Protein AF-A0A962MC38-F1 (afdb_monomer_lite)

Structure (mmCIF, N/CA/C/O backbone):
data_AF-A0A962MC38-F1
#
_entry.id   AF-A0A962MC38-F1
#
loop_
_atom_site.group_PDB
_atom_site.id
_atom_site.type_symbol
_atom_site.label_atom_id
_atom_site.label_alt_id
_atom_site.label_comp_id
_atom_site.label_asym_id
_atom_site.label_entity_id
_atom_site.label_seq_id
_atom_site.pdbx_PDB_ins_code
_atom_site.Cartn_x
_atom_site.Cartn_y
_atom_site.Cartn_z
_atom_site.occupancy
_atom_site.B_iso_or_equiv
_atom_site.auth_seq_id
_atom_site.auth_comp_id
_atom_site.auth_asym_id
_atom_site.auth_atom_id
_atom_site.pdbx_PDB_model_num
ATOM 1 N N . MET A 1 1 ? -82.142 7.715 92.806 1.00 42.19 1 MET A N 1
ATOM 2 C CA . MET A 1 1 ? -82.571 7.060 91.548 1.00 42.19 1 MET A CA 1
ATOM 3 C C . MET A 1 1 ? -82.127 7.995 90.424 1.00 42.19 1 MET A C 1
ATOM 5 O O . MET A 1 1 ? -82.679 9.077 90.341 1.00 42.19 1 MET A O 1
ATOM 9 N N . VAL A 1 2 ? -80.909 7.857 89.876 1.00 46.09 2 VAL A N 1
ATOM 10 C CA . VAL A 1 2 ? -80.552 7.053 88.672 1.00 46.09 2 VAL A CA 1
ATOM 11 C C . VAL A 1 2 ? -81.484 7.435 87.502 1.00 46.09 2 VAL A C 1
ATOM 13 O O . VAL A 1 2 ? -82.687 7.293 87.644 1.00 46.09 2 VAL A O 1
ATOM 16 N N . GLN A 1 3 ? -81.034 8.014 86.382 1.00 47.78 3 GLN A N 1
ATOM 17 C CA . GLN A 1 3 ? -80.177 7.374 85.379 1.00 47.78 3 GLN A CA 1
ATOM 18 C C . GLN A 1 3 ? -79.505 8.422 84.469 1.00 47.78 3 GLN A C 1
ATOM 20 O O . GLN A 1 3 ? -80.168 9.276 83.886 1.00 47.78 3 GLN A O 1
ATOM 25 N N . ILE A 1 4 ? -78.179 8.338 84.357 1.00 50.25 4 ILE A N 1
ATOM 26 C CA . ILE A 1 4 ? -77.340 9.115 83.439 1.00 50.25 4 ILE A CA 1
ATOM 27 C C . ILE A 1 4 ? -77.469 8.470 82.055 1.00 50.25 4 ILE A C 1
ATOM 29 O O . ILE A 1 4 ? -77.168 7.288 81.899 1.00 50.25 4 ILE A O 1
ATOM 33 N N . ALA A 1 5 ? -77.966 9.228 81.075 1.00 48.91 5 ALA A N 1
ATOM 34 C CA . ALA A 1 5 ? -78.102 8.783 79.696 1.00 48.91 5 ALA A CA 1
ATOM 35 C C . ALA A 1 5 ? -76.805 9.019 78.914 1.00 48.91 5 ALA A C 1
ATOM 37 O O . ALA A 1 5 ? -76.313 10.136 78.764 1.00 48.91 5 ALA A O 1
ATOM 38 N N . ASP A 1 6 ? -76.315 7.895 78.426 1.00 54.97 6 ASP A N 1
ATOM 39 C CA . ASP A 1 6 ? -75.210 7.635 77.527 1.00 54.97 6 ASP A CA 1
ATOM 40 C C . ASP A 1 6 ? -75.358 8.381 76.182 1.00 54.97 6 ASP A C 1
ATOM 42 O O . ASP A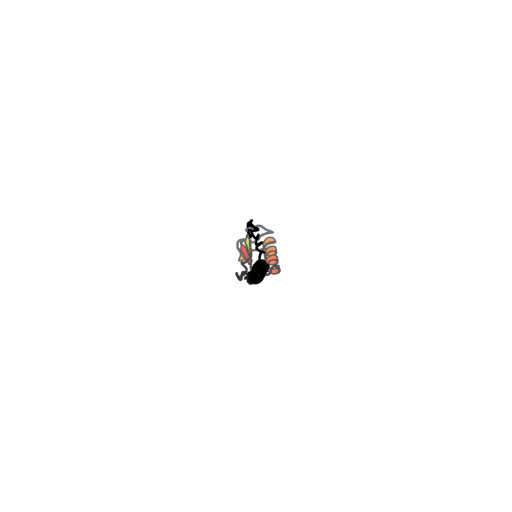 1 6 ? -76.377 8.251 75.498 1.00 54.97 6 ASP A O 1
ATOM 46 N N . ARG A 1 7 ? -74.347 9.167 75.783 1.00 57.44 7 ARG A N 1
ATOM 47 C CA . ARG A 1 7 ? -74.167 9.643 74.399 1.00 57.44 7 ARG A CA 1
ATOM 48 C C . ARG A 1 7 ? -72.685 9.700 74.026 1.00 57.44 7 ARG A C 1
ATOM 50 O O . ARG A 1 7 ? -72.042 10.741 74.077 1.00 57.44 7 ARG A O 1
ATOM 57 N N . LEU A 1 8 ? -72.195 8.535 73.606 1.00 56.72 8 LEU A N 1
ATOM 58 C CA . LEU A 1 8 ? -71.380 8.311 72.405 1.00 56.72 8 LEU A CA 1
ATOM 59 C C . LEU A 1 8 ? -70.270 9.338 72.119 1.00 56.72 8 LEU A C 1
ATOM 61 O O . LEU A 1 8 ? -70.361 10.130 71.181 1.00 56.72 8 LEU A O 1
ATOM 65 N N . ALA A 1 9 ? -69.160 9.227 72.843 1.00 56.09 9 ALA A N 1
ATOM 66 C CA . ALA A 1 9 ? -67.867 9.704 72.364 1.00 56.09 9 ALA A CA 1
ATOM 67 C C . ALA A 1 9 ? -67.098 8.517 71.759 1.00 56.09 9 ALA A C 1
ATOM 69 O O . ALA A 1 9 ? -66.422 7.768 72.462 1.00 56.09 9 ALA A O 1
ATOM 70 N N . PHE A 1 10 ? -67.228 8.311 70.446 1.00 58.88 10 PHE A N 1
ATOM 71 C CA . PHE A 1 10 ? -66.391 7.358 69.713 1.00 58.88 10 PHE A CA 1
ATOM 72 C C . PHE A 1 10 ? -64.936 7.861 69.683 1.00 58.88 10 PHE A C 1
ATOM 74 O O . PHE A 1 10 ? -64.701 8.985 69.229 1.00 58.88 10 PHE A O 1
ATOM 81 N N . PRO A 1 11 ? -63.934 7.067 70.100 1.00 56.31 11 PRO A N 1
ATOM 82 C CA . PRO A 1 11 ? -62.543 7.465 69.948 1.00 56.31 11 PRO A CA 1
ATOM 83 C C . PRO A 1 11 ? -62.122 7.326 68.478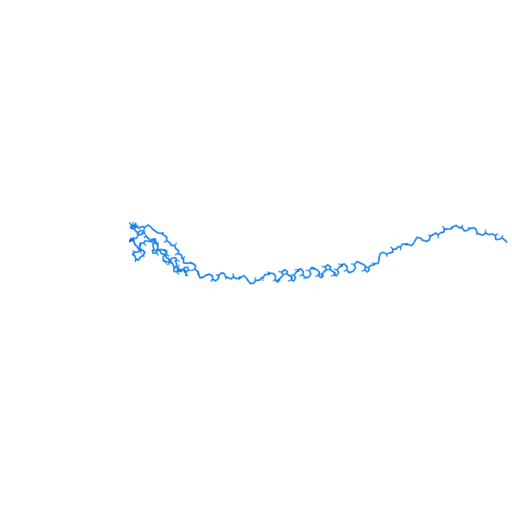 1.00 56.31 11 PRO A C 1
ATOM 85 O O . PRO A 1 11 ? -62.076 6.231 67.919 1.00 56.31 11 PRO A O 1
ATOM 88 N N . ILE A 1 12 ? -61.781 8.450 67.843 1.00 64.19 12 ILE A N 1
ATOM 89 C CA . ILE A 1 12 ? -61.115 8.468 66.535 1.00 64.19 12 ILE A CA 1
ATOM 90 C C . ILE A 1 12 ? -59.675 7.983 66.740 1.00 64.19 12 ILE A C 1
ATOM 92 O O . ILE A 1 12 ? -58.785 8.745 67.116 1.00 64.19 12 ILE A O 1
ATOM 96 N N . VAL A 1 13 ? -59.437 6.697 66.485 1.00 66.69 13 VAL A N 1
ATOM 97 C CA . VAL A 1 13 ? -58.093 6.109 66.459 1.00 66.69 13 VAL A CA 1
ATOM 98 C C . VAL A 1 13 ? -57.371 6.596 65.199 1.00 66.69 13 VAL A C 1
ATOM 100 O O . VAL A 1 13 ? -57.574 6.070 64.103 1.00 66.69 13 VAL A O 1
ATOM 103 N N . ARG A 1 14 ? -56.510 7.613 65.327 1.00 63.06 14 ARG A N 1
ATOM 104 C CA . ARG A 1 14 ? -55.592 8.010 64.247 1.00 63.06 14 ARG A CA 1
ATOM 105 C C . ARG A 1 14 ? -54.487 6.957 64.126 1.00 63.06 14 ARG A C 1
ATOM 107 O O . ARG A 1 14 ? -53.621 6.866 64.992 1.00 63.06 14 ARG A O 1
ATOM 114 N N . ARG A 1 15 ? -54.494 6.166 63.048 1.00 65.06 15 ARG A N 1
ATOM 115 C CA . ARG A 1 15 ? -53.364 5.288 62.703 1.00 65.06 15 ARG A CA 1
ATOM 116 C C . ARG A 1 15 ? -52.178 6.157 62.280 1.00 65.06 15 ARG A C 1
ATOM 118 O O . ARG A 1 15 ? -52.205 6.764 61.214 1.00 65.06 15 ARG A O 1
ATOM 125 N N . VAL A 1 16 ? -51.150 6.221 63.120 1.00 65.88 16 VAL A N 1
ATOM 126 C CA . VAL A 1 16 ? -49.858 6.815 62.760 1.00 65.88 16 VAL A CA 1
ATOM 127 C C . VAL A 1 16 ? -49.176 5.860 61.773 1.00 65.88 16 VAL A C 1
ATOM 129 O O . VAL A 1 16 ? -49.003 4.688 62.115 1.00 65.88 16 VAL A O 1
ATOM 132 N N . PRO A 1 17 ? -48.806 6.288 60.553 1.00 57.66 17 PRO A N 1
ATOM 133 C CA . PRO A 1 17 ? -48.036 5.433 59.664 1.00 57.66 17 PRO A CA 1
ATOM 134 C C . PRO A 1 17 ? -46.674 5.149 60.305 1.00 57.66 17 PRO A C 1
ATOM 136 O O . PRO A 1 17 ? -45.922 6.057 60.661 1.00 57.66 17 PRO A O 1
ATOM 139 N N . THR A 1 18 ? -46.376 3.867 60.479 1.00 60.66 18 THR A N 1
ATOM 140 C CA . THR A 1 18 ? -45.171 3.351 61.119 1.00 60.66 18 THR A CA 1
ATOM 141 C C . THR A 1 18 ? -43.934 3.828 60.356 1.00 60.66 18 THR A C 1
ATOM 143 O O . THR A 1 18 ? -43.721 3.463 59.200 1.00 60.66 18 THR A O 1
ATOM 146 N N . VAL A 1 19 ? -43.085 4.626 61.010 1.00 57.25 19 VAL A N 1
ATOM 147 C CA . VAL A 1 19 ? -41.816 5.162 60.470 1.00 57.25 19 VAL A CA 1
ATOM 148 C C . VAL A 1 19 ? -40.920 4.060 59.868 1.00 57.25 19 VAL A C 1
ATOM 150 O O . VAL A 1 19 ? -40.182 4.311 58.916 1.00 57.25 19 VAL A O 1
ATOM 153 N N . ALA A 1 20 ? -41.054 2.819 60.348 1.00 54.47 20 ALA A N 1
ATOM 154 C CA . ALA A 1 20 ? -40.353 1.631 59.862 1.00 54.47 20 ALA A CA 1
ATOM 155 C C . ALA A 1 20 ? -40.573 1.321 58.364 1.00 54.47 20 ALA A C 1
ATOM 157 O O . ALA A 1 20 ? -39.653 0.854 57.696 1.00 54.47 20 ALA A O 1
ATOM 158 N N . ALA A 1 21 ? -41.747 1.634 57.798 1.00 52.28 21 ALA A N 1
ATOM 159 C CA . ALA A 1 21 ? -42.045 1.352 56.389 1.00 52.28 21 ALA A CA 1
ATOM 160 C C . ALA A 1 21 ? -41.248 2.241 55.412 1.00 52.28 21 ALA A C 1
ATOM 162 O O . ALA A 1 21 ? -40.968 1.831 54.286 1.00 52.28 21 ALA A O 1
ATOM 163 N N . ARG A 1 22 ? -40.827 3.442 55.844 1.00 51.19 22 ARG A N 1
ATOM 164 C CA . ARG A 1 22 ? -39.992 4.346 55.028 1.00 51.19 22 ARG A CA 1
ATOM 165 C C . ARG A 1 22 ? -38.519 3.918 54.997 1.00 51.19 22 ARG A C 1
ATOM 167 O O . ARG A 1 22 ? -37.830 4.229 54.031 1.00 51.19 22 ARG A O 1
ATOM 174 N N . GLN A 1 23 ? -38.039 3.186 56.008 1.00 54.88 23 GLN A N 1
ATOM 175 C CA . GLN A 1 23 ? -36.620 2.820 56.134 1.00 54.88 23 GLN A CA 1
ATOM 176 C C . GLN A 1 23 ? -36.213 1.641 55.229 1.00 54.88 23 GLN A C 1
ATOM 178 O O . GLN A 1 23 ? -35.139 1.667 54.630 1.00 54.88 23 GLN A O 1
ATOM 183 N N . ALA A 1 24 ? -37.091 0.649 55.037 1.00 56.41 24 ALA A N 1
ATOM 184 C CA . ALA A 1 24 ? -36.811 -0.519 54.190 1.00 56.41 24 ALA A CA 1
ATOM 185 C C . ALA A 1 24 ? -36.729 -0.184 52.684 1.00 56.41 24 ALA A C 1
ATOM 187 O O . ALA A 1 24 ? -35.935 -0.773 51.947 1.00 56.41 24 ALA A O 1
ATOM 188 N N . ALA A 1 25 ? -37.511 0.797 52.219 1.00 60.47 25 ALA A N 1
ATOM 189 C CA . ALA A 1 25 ? -37.490 1.248 50.825 1.00 60.47 25 ALA A CA 1
ATOM 190 C C . ALA A 1 25 ? -36.190 1.997 50.463 1.00 60.47 25 ALA A C 1
ATOM 192 O O . ALA A 1 25 ? -35.705 1.884 49.336 1.00 60.47 25 ALA A O 1
ATOM 193 N N . GLY A 1 26 ? -35.596 2.716 51.425 1.00 72.50 26 GLY A N 1
ATOM 194 C CA . GLY A 1 26 ? -34.335 3.440 51.237 1.00 72.50 26 GLY A CA 1
ATOM 195 C C . GLY A 1 26 ? -33.139 2.507 51.048 1.00 72.50 26 GLY A C 1
ATOM 196 O O . GLY A 1 26 ? -32.355 2.692 50.117 1.00 72.50 26 GLY A O 1
ATOM 197 N N . LEU A 1 27 ? -33.043 1.456 51.869 1.00 80.06 27 LEU A N 1
ATOM 198 C CA . LEU A 1 27 ? -31.949 0.483 51.800 1.00 80.06 27 LEU A CA 1
ATOM 199 C C . LEU A 1 27 ? -31.968 -0.317 50.489 1.00 80.06 27 LEU A C 1
ATOM 201 O O . LEU A 1 27 ? -30.928 -0.510 49.863 1.00 80.06 27 LEU A O 1
ATOM 205 N N . ARG A 1 28 ? -33.160 -0.719 50.026 1.00 84.94 28 ARG A N 1
ATOM 206 C CA . ARG A 1 28 ? -33.329 -1.417 48.743 1.00 84.94 28 ARG A CA 1
ATOM 207 C C . ARG A 1 28 ? -32.929 -0.539 47.554 1.00 84.94 28 ARG A C 1
ATOM 209 O O . ARG A 1 28 ? -32.291 -1.031 46.631 1.00 84.94 28 ARG A O 1
ATOM 216 N N . SER A 1 29 ? -33.269 0.751 47.590 1.00 86.19 29 SER A N 1
ATOM 217 C CA . SER A 1 29 ? -32.872 1.726 46.564 1.00 86.19 29 SER A CA 1
ATOM 218 C C . SER A 1 29 ? -31.352 1.935 46.522 1.00 86.19 29 SER A C 1
ATOM 220 O O . SER A 1 29 ? -30.761 1.961 45.444 1.00 86.19 29 SER A O 1
ATOM 222 N N . LEU A 1 30 ? -30.702 2.014 47.689 1.00 90.12 30 LEU A N 1
ATOM 223 C CA . LEU A 1 30 ? -29.245 2.135 47.801 1.00 90.12 30 LEU A CA 1
ATOM 224 C C . LEU A 1 30 ? -28.516 0.894 47.273 1.00 90.12 30 LEU A C 1
ATOM 226 O O . LEU A 1 30 ? -27.580 1.032 46.489 1.00 90.12 30 LEU A O 1
ATOM 230 N N . LEU A 1 31 ? -28.985 -0.303 47.634 1.00 93.12 31 LEU A N 1
ATOM 231 C CA . LEU A 1 31 ? -28.455 -1.569 47.119 1.00 93.12 31 LEU A CA 1
ATOM 232 C C . LEU A 1 31 ? -28.590 -1.671 45.599 1.00 93.12 31 LEU A C 1
ATOM 234 O O . LEU A 1 31 ? -27.635 -2.046 44.927 1.00 93.12 31 LEU A O 1
ATOM 238 N N . LEU A 1 32 ? -29.750 -1.300 45.046 1.00 93.44 32 LEU A N 1
ATOM 239 C CA . LEU A 1 32 ? -29.975 -1.365 43.603 1.00 93.44 32 LEU A CA 1
ATOM 240 C C . LEU A 1 32 ? -29.030 -0.429 42.845 1.00 93.44 32 LEU A C 1
ATOM 242 O O . LEU A 1 32 ? -28.461 -0.819 41.832 1.00 93.44 32 LEU A O 1
ATOM 246 N N . ARG A 1 33 ? -28.836 0.793 43.357 1.00 92.25 33 ARG A N 1
ATOM 247 C CA . ARG A 1 33 ? -27.894 1.762 42.784 1.00 92.25 33 ARG A CA 1
ATOM 248 C C . ARG A 1 33 ? -26.467 1.250 42.863 1.00 92.25 33 ARG A C 1
ATOM 250 O O . ARG A 1 33 ? -25.772 1.307 41.864 1.00 92.25 33 ARG A O 1
ATOM 257 N N . TYR A 1 34 ? -26.057 0.716 44.011 1.00 94.25 34 TYR A N 1
ATOM 258 C CA . TYR A 1 34 ? -24.720 0.159 44.188 1.00 94.25 34 TYR A CA 1
ATOM 259 C C . TYR A 1 34 ? -24.444 -0.993 43.211 1.00 94.25 34 TYR A C 1
ATOM 261 O O . TYR A 1 34 ? -23.406 -1.002 42.555 1.00 94.25 34 TYR A O 1
ATOM 269 N N . LEU A 1 35 ? -25.397 -1.918 43.056 1.00 94.19 35 LEU A N 1
ATOM 270 C CA . LEU A 1 35 ? -25.297 -3.026 42.103 1.00 94.19 35 LEU A CA 1
ATOM 271 C C . LEU A 1 35 ? -25.268 -2.541 40.652 1.00 94.19 35 LEU A C 1
ATOM 273 O O . LEU A 1 35 ? -24.491 -3.062 39.857 1.00 94.19 35 LEU A O 1
ATOM 277 N N . LEU A 1 36 ? -26.077 -1.535 40.311 1.00 92.38 36 LEU A N 1
ATOM 278 C CA . LEU A 1 36 ? -26.066 -0.940 38.978 1.00 92.38 36 LEU A CA 1
ATOM 279 C C . LEU A 1 36 ? -24.699 -0.305 38.693 1.00 92.38 36 LEU A C 1
ATOM 281 O O . LEU A 1 36 ? -24.088 -0.622 37.683 1.00 92.38 36 LEU A O 1
ATOM 285 N N . SER A 1 37 ? -24.177 0.514 39.610 1.00 88.19 37 SER A N 1
ATOM 286 C CA . SER A 1 37 ? -22.848 1.121 39.488 1.00 88.19 37 SER A CA 1
ATOM 287 C C . SER A 1 37 ? -21.762 0.063 39.313 1.00 88.19 37 SER A C 1
ATOM 289 O O . SER A 1 37 ? -20.965 0.154 38.387 1.00 88.19 37 SER A O 1
ATOM 291 N N . ALA A 1 38 ? -21.753 -0.965 40.166 1.00 90.75 38 ALA A N 1
ATOM 292 C CA . ALA A 1 38 ? -20.784 -2.052 40.087 1.00 90.75 38 ALA A CA 1
ATOM 293 C C . ALA A 1 38 ? -20.860 -2.795 38.742 1.00 90.75 38 ALA A C 1
ATOM 295 O O . ALA A 1 38 ? -19.825 -3.101 38.162 1.00 90.75 38 ALA A O 1
ATOM 296 N N . CYS A 1 39 ? -22.069 -3.018 38.218 1.00 89.31 39 CYS A N 1
ATOM 297 C CA . CYS A 1 39 ? -22.291 -3.638 36.913 1.00 89.31 39 CYS A CA 1
ATOM 298 C C . CYS A 1 39 ? -21.799 -2.756 35.752 1.00 89.31 39 CYS A C 1
ATOM 300 O O . CYS A 1 39 ? -21.175 -3.250 34.817 1.00 89.31 39 CYS A O 1
ATOM 302 N N . LEU A 1 40 ? -22.019 -1.437 35.817 1.00 86.94 40 LEU A N 1
ATOM 303 C CA . LEU A 1 40 ? -21.495 -0.517 34.802 1.00 86.94 40 LEU A CA 1
ATOM 304 C C . LEU A 1 40 ? -19.961 -0.459 34.812 1.00 86.94 40 LEU A C 1
ATOM 306 O O . LEU A 1 40 ? -19.359 -0.341 33.748 1.00 86.94 40 LEU A O 1
ATOM 310 N N . LEU A 1 41 ? -19.324 -0.572 35.983 1.00 82.31 41 LEU A N 1
ATOM 311 C CA . LEU A 1 41 ? -17.862 -0.593 36.084 1.00 82.31 41 LEU A CA 1
ATOM 312 C C . LEU A 1 41 ? -17.243 -1.876 35.504 1.00 82.31 41 LEU A C 1
ATOM 314 O O . LEU A 1 41 ? -16.102 -1.837 35.053 1.00 82.31 41 LEU A O 1
ATOM 318 N N . THR A 1 42 ? -17.968 -2.997 35.492 1.00 77.44 42 THR A N 1
ATOM 319 C CA . THR A 1 42 ? -17.471 -4.275 34.953 1.00 77.44 42 THR A CA 1
ATOM 320 C C . THR A 1 42 ? -17.849 -4.526 33.491 1.00 77.44 42 THR A C 1
ATOM 322 O O . THR A 1 42 ? -17.346 -5.474 32.894 1.00 77.44 42 THR A O 1
ATOM 325 N N . ALA A 1 43 ? -18.700 -3.690 32.888 1.00 75.56 43 ALA A N 1
A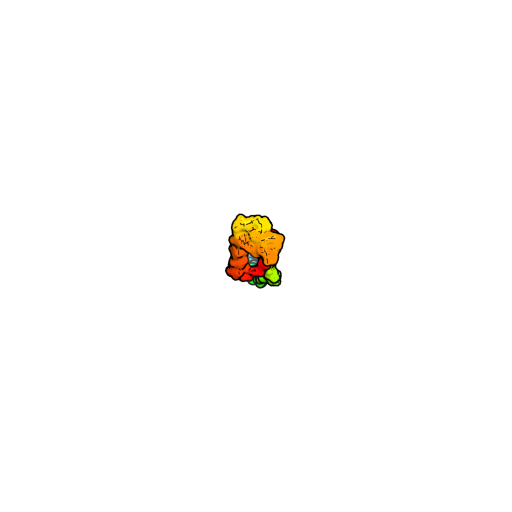TOM 326 C CA . ALA A 1 43 ? -19.164 -3.863 31.508 1.00 75.56 43 ALA A CA 1
ATOM 327 C C . ALA A 1 43 ? -18.118 -3.485 30.437 1.00 75.56 43 ALA A C 1
ATOM 329 O O . ALA A 1 43 ? -18.261 -3.866 29.275 1.00 75.56 43 ALA A O 1
ATOM 330 N N . GLY A 1 44 ? -17.061 -2.755 30.805 1.00 74.94 44 GLY A N 1
ATOM 331 C CA . GLY A 1 44 ? -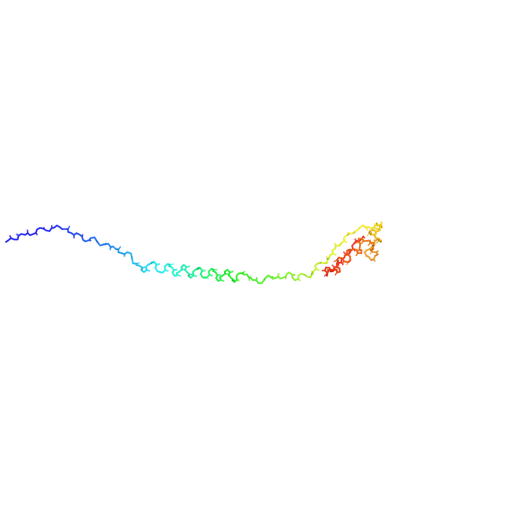15.937 -2.453 29.917 1.00 74.94 44 GLY A CA 1
ATOM 332 C C . GLY A 1 44 ? -14.951 -3.618 29.849 1.00 74.94 44 GLY A C 1
ATOM 333 O O . GLY A 1 44 ? -13.943 -3.609 30.551 1.00 74.94 44 GLY A O 1
ATOM 334 N N . GLY A 1 45 ? -15.237 -4.632 29.028 1.00 74.06 45 GLY A N 1
ATOM 335 C CA . GLY A 1 45 ? -14.249 -5.663 28.690 1.00 74.06 45 GLY A CA 1
ATOM 336 C C . GLY A 1 45 ? -13.038 -5.065 27.955 1.00 74.06 45 GLY A C 1
ATOM 337 O O . GLY A 1 45 ? -13.155 -3.980 27.378 1.00 74.06 45 GLY A O 1
ATOM 338 N N . PRO A 1 46 ? -11.867 -5.733 27.955 1.00 77.00 46 PRO A N 1
ATOM 339 C CA . PRO A 1 46 ? -10.722 -5.260 27.187 1.00 77.00 46 PRO A CA 1
ATOM 340 C C . PRO A 1 46 ? -11.111 -5.140 25.712 1.00 77.00 46 PRO A C 1
ATOM 342 O O . PRO A 1 46 ? -11.600 -6.102 25.116 1.00 77.00 46 PRO A O 1
ATOM 345 N N . ALA A 1 47 ? -10.897 -3.959 25.127 1.00 73.50 47 ALA A N 1
ATOM 346 C CA . ALA A 1 47 ? -11.006 -3.782 23.688 1.00 73.50 47 ALA A CA 1
ATOM 347 C C . ALA A 1 47 ? -10.017 -4.748 23.028 1.00 73.50 47 ALA A C 1
ATOM 349 O O . ALA A 1 47 ? -8.804 -4.639 23.215 1.00 73.50 47 ALA A O 1
ATOM 350 N N . GLN A 1 48 ? -10.542 -5.741 22.316 1.00 72.44 48 GLN A N 1
ATOM 351 C CA . GLN A 1 48 ? -9.720 -6.659 21.547 1.00 72.44 48 GLN A CA 1
ATOM 352 C C . GLN A 1 48 ? -9.117 -5.849 20.403 1.00 72.44 48 GLN A C 1
ATOM 354 O O . GLN A 1 48 ? -9.842 -5.367 19.535 1.00 72.44 48 GLN A O 1
ATOM 359 N N . ALA A 1 49 ? -7.798 -5.656 20.437 1.00 69.94 49 ALA A N 1
ATOM 360 C CA . ALA A 1 49 ? -7.079 -5.166 19.274 1.00 69.94 49 ALA A CA 1
ATOM 361 C C . ALA A 1 49 ? -7.364 -6.133 18.121 1.00 69.94 49 ALA A C 1
ATOM 363 O O . ALA A 1 49 ? -7.269 -7.354 18.297 1.00 69.94 49 ALA A O 1
ATOM 364 N N . ASP A 1 50 ? -7.763 -5.588 16.975 1.00 71.69 50 ASP A N 1
ATOM 365 C CA . ASP A 1 50 ? -7.931 -6.374 15.765 1.00 71.69 50 ASP A CA 1
ATOM 366 C C . ASP A 1 50 ? -6.544 -6.911 15.391 1.00 71.69 50 ASP A C 1
ATOM 368 O O . ASP A 1 50 ? -5.695 -6.185 14.881 1.00 71.69 50 ASP A O 1
ATOM 372 N N . ASN A 1 51 ? -6.274 -8.172 15.740 1.00 63.06 51 ASN A N 1
ATOM 373 C CA . ASN A 1 51 ? -5.025 -8.869 15.418 1.00 63.06 51 ASN A CA 1
ATOM 374 C C . ASN A 1 51 ? -5.035 -9.352 13.960 1.00 63.06 51 ASN A C 1
ATOM 376 O O . ASN A 1 51 ? -4.388 -10.345 13.624 1.00 63.06 51 ASN A O 1
ATOM 380 N N . ASN A 1 52 ? -5.811 -8.698 13.095 1.00 69.50 52 ASN A N 1
ATOM 381 C CA . ASN A 1 52 ? -5.719 -8.921 11.670 1.00 69.50 52 ASN A CA 1
ATOM 382 C C . ASN A 1 52 ? -4.299 -8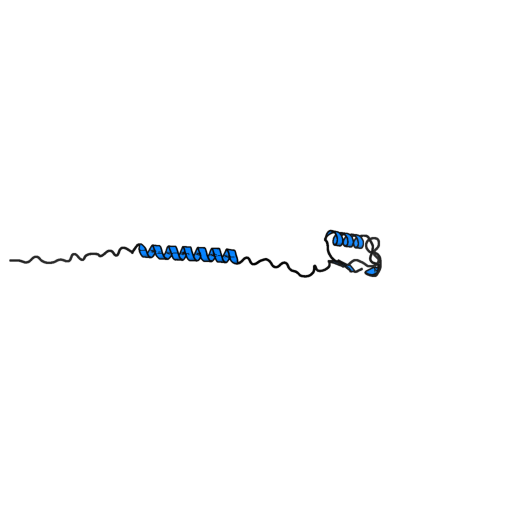.510 11.252 1.00 69.50 52 ASN A C 1
ATOM 384 O O . ASN A 1 52 ? -3.923 -7.364 11.525 1.00 69.50 52 ASN A O 1
ATOM 388 N N . PRO A 1 53 ? -3.485 -9.409 10.660 1.00 69.44 53 PRO A N 1
ATOM 389 C CA . PRO A 1 53 ? -2.197 -9.007 10.106 1.00 69.44 53 PRO A CA 1
ATOM 390 C C . PRO A 1 53 ? -2.422 -7.756 9.259 1.00 69.44 53 PRO A C 1
ATOM 392 O O . PRO A 1 53 ? -3.336 -7.739 8.431 1.00 69.44 53 PRO A O 1
ATOM 395 N N . ALA A 1 54 ? -1.669 -6.691 9.555 1.00 77.12 54 ALA A N 1
ATOM 396 C CA . ALA A 1 54 ? -1.878 -5.378 8.960 1.00 77.12 54 ALA A CA 1
ATOM 397 C C . ALA A 1 54 ? -2.005 -5.540 7.442 1.00 77.12 54 ALA A C 1
ATOM 399 O O . ALA A 1 54 ? -1.082 -6.008 6.777 1.00 77.12 54 ALA A O 1
ATOM 400 N N . LYS A 1 55 ? -3.195 -5.255 6.902 1.00 88.56 55 LYS A N 1
ATOM 401 C CA . LYS A 1 55 ? -3.460 -5.461 5.479 1.00 88.56 55 LYS A CA 1
ATOM 402 C C . LYS A 1 55 ? -2.476 -4.593 4.681 1.00 88.56 55 LYS A C 1
ATOM 404 O O . LYS A 1 55 ? -2.374 -3.406 4.998 1.00 88.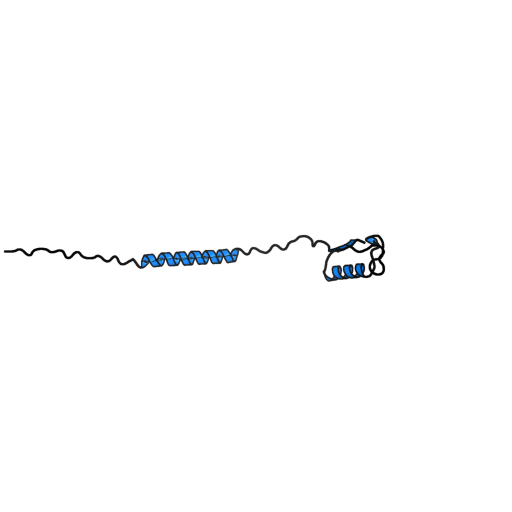56 55 LYS A O 1
ATOM 409 N N . PRO A 1 56 ? -1.789 -5.137 3.661 1.00 93.62 56 PRO A N 1
ATOM 410 C CA . PRO A 1 56 ? -0.798 -4.372 2.919 1.00 93.62 56 PRO A CA 1
ATOM 411 C C . PRO A 1 56 ? -1.438 -3.169 2.221 1.00 93.62 56 PRO A C 1
ATOM 413 O O . PRO A 1 56 ? -2.584 -3.235 1.758 1.00 93.62 56 PRO A O 1
ATOM 416 N N . LEU A 1 57 ? -0.680 -2.078 2.120 1.00 93.19 57 LEU A N 1
ATOM 417 C CA . LEU A 1 57 ? -1.026 -0.918 1.310 1.00 93.19 57 LEU A CA 1
ATOM 418 C C . LEU A 1 57 ? -0.989 -1.320 -0.168 1.00 93.19 57 LEU A C 1
ATOM 420 O O . LEU A 1 57 ? 0.068 -1.653 -0.698 1.00 93.19 57 LEU A O 1
ATOM 424 N N . VAL A 1 58 ? -2.136 -1.274 -0.841 1.00 95.81 58 VAL A N 1
ATOM 425 C CA . VAL A 1 58 ? -2.229 -1.552 -2.279 1.00 95.81 58 VAL A CA 1
ATOM 426 C C . VAL A 1 58 ? -2.323 -0.229 -3.029 1.00 95.81 58 VAL A C 1
ATOM 428 O O . VAL A 1 58 ? -3.256 0.541 -2.799 1.00 95.81 58 VAL A O 1
ATOM 431 N N . VAL A 1 59 ? -1.368 0.029 -3.921 1.00 96.31 59 VAL A N 1
ATOM 432 C CA . VAL A 1 59 ? -1.283 1.259 -4.720 1.00 96.31 59 VAL A CA 1
ATOM 433 C C . VAL A 1 59 ? -1.359 0.908 -6.201 1.00 96.31 59 VAL A C 1
ATOM 435 O O . VAL A 1 59 ? -0.623 0.042 -6.661 1.00 96.31 59 VAL A O 1
ATOM 438 N N . GLY A 1 60 ? -2.233 1.586 -6.945 1.00 95.38 60 GLY A N 1
ATOM 439 C CA . GLY A 1 60 ? -2.261 1.544 -8.409 1.00 95.38 60 GLY A CA 1
ATOM 440 C C . GLY A 1 60 ? -1.649 2.811 -9.007 1.00 95.38 60 GLY A C 1
ATOM 441 O O . GLY A 1 60 ? -1.825 3.893 -8.444 1.00 95.38 60 GLY A O 1
ATOM 442 N N . SER A 1 61 ? -0.951 2.680 -10.131 1.00 93.62 61 SER A N 1
ATOM 443 C CA . SER A 1 61 ? -0.340 3.775 -10.892 1.00 93.62 61 SER A CA 1
ATOM 444 C C . SER A 1 61 ? -0.459 3.507 -12.399 1.00 93.62 61 SER A C 1
ATOM 446 O O . SER A 1 61 ? -0.782 2.397 -12.807 1.00 93.62 61 SER A O 1
ATOM 448 N N . GLU A 1 62 ? -0.233 4.515 -13.241 1.00 93.81 62 GLU A N 1
ATOM 449 C CA . GLU A 1 62 ? -0.253 4.364 -14.702 1.00 93.81 62 GLU A CA 1
ATOM 450 C C . GLU A 1 62 ? 0.960 3.571 -15.236 1.00 93.81 62 GLU A C 1
ATOM 452 O O . GLU A 1 62 ? 2.052 3.648 -14.674 1.00 93.81 62 GLU A O 1
ATOM 457 N N . GLN A 1 63 ? 0.802 2.869 -16.366 1.00 94.44 63 GLN A N 1
ATOM 458 C CA . GLN A 1 63 ? 1.916 2.230 -17.091 1.00 94.44 63 GLN A CA 1
ATOM 459 C C . GLN A 1 63 ? 2.630 3.223 -17.998 1.00 94.44 63 GLN A C 1
ATOM 461 O O . GLN A 1 63 ? 1.973 4.010 -18.681 1.00 94.44 63 GLN A O 1
ATOM 466 N N . ASP A 1 64 ? 3.963 3.137 -18.048 1.00 92.88 64 ASP A N 1
ATOM 467 C CA . ASP A 1 64 ? 4.807 3.911 -18.969 1.00 92.88 64 ASP A CA 1
ATOM 468 C C . ASP A 1 64 ? 4.435 5.404 -19.057 1.00 92.88 64 ASP A C 1
ATOM 470 O O . ASP A 1 64 ? 4.387 6.006 -20.133 1.00 92.88 64 ASP A O 1
ATOM 474 N N . TYR A 1 65 ? 4.206 6.024 -17.897 1.00 96.06 65 TYR A N 1
ATOM 475 C CA . TYR A 1 65 ? 3.881 7.440 -17.749 1.00 96.06 65 TYR A CA 1
ATOM 476 C C . TYR A 1 65 ? 5.022 8.228 -17.071 1.00 96.06 65 TYR A C 1
ATOM 478 O O . TYR A 1 65 ? 4.904 8.690 -15.924 1.00 96.06 65 TYR A O 1
ATOM 486 N N . PRO A 1 66 ? 6.179 8.386 -17.745 1.00 94.69 66 PRO A N 1
ATOM 487 C CA . PRO A 1 66 ? 7.303 9.116 -17.184 1.00 94.69 66 PRO A CA 1
ATOM 488 C C . PRO A 1 66 ? 6.966 10.609 -16.995 1.00 94.69 66 PRO A C 1
ATOM 490 O O . PRO A 1 66 ? 6.240 11.190 -17.803 1.00 94.69 66 PRO A O 1
ATOM 493 N N . PRO A 1 67 ? 7.531 11.267 -15.961 1.00 95.62 67 PRO A N 1
ATOM 494 C CA . PRO A 1 67 ? 8.496 10.736 -14.988 1.00 95.62 67 PRO A CA 1
ATOM 495 C C . PRO A 1 67 ? 7.853 10.091 -13.742 1.00 95.62 67 PRO A C 1
ATOM 497 O O . PRO A 1 67 ? 8.561 9.737 -12.799 1.00 95.62 67 PRO A O 1
ATOM 500 N N . PHE A 1 68 ? 6.524 9.988 -13.691 1.00 96.38 68 PHE A N 1
ATOM 501 C CA . PHE A 1 68 ? 5.788 9.636 -12.474 1.00 96.38 68 PHE A CA 1
ATOM 502 C C . PHE A 1 68 ? 5.682 8.130 -12.256 1.00 96.38 68 PHE A C 1
ATOM 504 O O . PHE A 1 68 ? 5.827 7.681 -11.120 1.00 96.38 68 PHE A O 1
ATOM 511 N N . ALA A 1 69 ? 5.507 7.374 -13.338 1.00 95.56 69 ALA A N 1
ATOM 512 C CA . ALA A 1 69 ? 5.436 5.925 -13.328 1.00 95.56 69 ALA A CA 1
ATOM 513 C C . ALA A 1 69 ? 6.177 5.361 -14.544 1.00 95.56 69 ALA A C 1
ATOM 515 O O . ALA A 1 69 ? 5.898 5.729 -15.681 1.00 95.56 69 ALA A O 1
ATOM 516 N N . THR A 1 70 ? 7.169 4.510 -14.318 1.00 94.69 70 THR A N 1
ATOM 517 C CA . THR A 1 70 ? 7.974 3.901 -15.385 1.00 94.69 70 THR A CA 1
ATOM 518 C C . THR A 1 70 ? 7.895 2.390 -15.310 1.00 94.69 70 THR A C 1
ATOM 520 O O . THR A 1 70 ? 7.867 1.842 -14.207 1.00 94.69 70 THR A O 1
ATOM 523 N N . GLY A 1 71 ? 7.966 1.734 -16.466 1.00 91.12 71 GLY A N 1
ATOM 524 C CA . GLY A 1 71 ? 7.849 0.288 -16.567 1.00 91.12 71 GLY A CA 1
ATOM 525 C C . GLY A 1 71 ? 6.407 -0.145 -16.813 1.00 91.12 71 GLY A C 1
ATOM 526 O O . GLY A 1 71 ? 5.454 0.610 -16.619 1.00 91.12 71 GLY A O 1
ATOM 527 N N . THR A 1 72 ? 6.273 -1.397 -17.236 1.00 87.50 72 THR A N 1
ATOM 528 C CA . THR A 1 72 ? 5.008 -2.005 -17.678 1.00 87.50 72 THR A CA 1
ATOM 529 C C . THR A 1 72 ? 4.551 -3.149 -16.775 1.00 87.50 72 THR A C 1
ATOM 531 O O . THR A 1 72 ? 3.612 -3.866 -17.108 1.00 87.50 72 THR A O 1
ATOM 534 N N . THR A 1 73 ? 5.292 -3.415 -15.696 1.00 91.12 73 THR A N 1
ATOM 535 C CA . THR A 1 73 ? 5.026 -4.500 -14.742 1.00 91.12 73 THR A CA 1
ATOM 536 C C . THR A 1 73 ? 5.423 -4.083 -13.331 1.00 91.12 73 THR A C 1
ATOM 538 O O . THR A 1 73 ? 6.376 -3.313 -13.170 1.00 91.12 73 THR A O 1
ATOM 541 N N . ASP A 1 74 ? 4.784 -4.676 -12.322 1.00 89.44 74 ASP A N 1
ATOM 542 C CA . ASP A 1 74 ? 5.057 -4.455 -10.893 1.00 89.44 74 ASP A CA 1
ATOM 543 C C . ASP A 1 74 ? 6.550 -4.609 -10.533 1.00 89.44 74 ASP A C 1
ATOM 545 O O . ASP A 1 74 ? 7.083 -3.869 -9.708 1.00 89.44 74 ASP A O 1
ATOM 549 N N . HIS A 1 75 ? 7.269 -5.527 -11.193 1.00 90.06 75 HIS A N 1
ATOM 550 C CA . HIS A 1 75 ? 8.708 -5.745 -10.977 1.00 90.06 75 HIS A CA 1
ATOM 551 C C . HIS A 1 75 ? 9.597 -4.645 -11.566 1.00 90.06 75 HIS A C 1
ATOM 553 O O . HIS A 1 75 ? 10.723 -4.446 -11.114 1.00 90.06 75 HIS A O 1
ATOM 559 N N . THR A 1 76 ? 9.107 -3.958 -12.594 1.00 92.62 76 THR A N 1
ATOM 560 C CA . THR A 1 76 ? 9.805 -2.865 -13.285 1.00 92.62 76 THR A CA 1
ATOM 561 C C . THR A 1 76 ? 9.309 -1.483 -12.858 1.00 92.62 76 THR A C 1
ATOM 563 O O . THR A 1 76 ? 9.790 -0.485 -13.389 1.00 92.62 76 THR A O 1
ATOM 566 N N . ALA A 1 77 ? 8.358 -1.427 -11.920 1.00 93.88 77 ALA A N 1
ATOM 567 C CA . ALA A 1 77 ? 7.720 -0.204 -11.462 1.00 93.88 77 ALA A CA 1
ATOM 568 C C . ALA A 1 77 ? 8.740 0.762 -10.842 1.00 93.88 77 ALA A C 1
ATOM 570 O O . ALA A 1 77 ? 9.407 0.455 -9.845 1.00 93.88 77 ALA A O 1
ATOM 571 N N . GLY A 1 78 ? 8.811 1.961 -11.410 1.00 94.81 78 GLY A N 1
ATOM 572 C CA . GLY A 1 78 ? 9.640 3.063 -10.931 1.00 94.81 78 GLY A CA 1
ATOM 573 C C . GLY A 1 78 ? 8.991 4.413 -11.214 1.00 94.81 78 GLY A C 1
ATOM 574 O O . GLY A 1 78 ? 7.810 4.487 -11.538 1.00 94.81 78 GLY A O 1
ATOM 575 N N . GLY A 1 79 ? 9.764 5.489 -11.107 1.00 96.00 79 GLY A N 1
ATOM 576 C CA . GLY A 1 79 ? 9.257 6.851 -11.266 1.00 96.00 79 GLY A CA 1
ATOM 577 C C . GLY A 1 79 ? 8.865 7.496 -9.939 1.00 96.00 79 GLY A C 1
ATOM 578 O O . GLY A 1 79 ? 8.852 6.865 -8.883 1.00 96.00 79 GLY A O 1
ATOM 579 N N . PHE A 1 80 ? 8.596 8.798 -9.991 1.00 97.00 80 PHE A N 1
ATOM 580 C CA . PHE A 1 80 ? 8.421 9.616 -8.792 1.00 97.00 80 PHE A CA 1
ATOM 581 C C . PHE A 1 80 ? 7.298 9.116 -7.872 1.00 97.00 80 PHE A C 1
ATOM 583 O O . PHE A 1 80 ? 7.500 9.013 -6.663 1.00 97.00 80 PHE A O 1
ATOM 590 N N . SER A 1 81 ? 6.129 8.784 -8.426 1.00 96.19 81 SER A N 1
ATOM 591 C CA . SER A 1 81 ? 4.972 8.352 -7.636 1.00 96.19 81 SER A CA 1
ATOM 592 C C . SER A 1 81 ? 5.217 6.994 -6.984 1.00 96.19 81 SER A C 1
ATOM 594 O O . SER A 1 81 ? 4.872 6.797 -5.821 1.00 96.19 81 SER A O 1
ATOM 596 N N . VAL A 1 82 ? 5.860 6.074 -7.707 1.00 96.56 82 VAL A N 1
ATOM 597 C CA . VAL A 1 82 ? 6.213 4.747 -7.189 1.00 96.56 82 VAL A CA 1
ATOM 598 C C . VAL A 1 82 ? 7.188 4.864 -6.014 1.00 96.56 82 VAL A C 1
ATOM 600 O O . VAL A 1 82 ? 6.948 4.277 -4.961 1.00 96.56 82 VAL A O 1
ATOM 603 N N . GLU A 1 83 ? 8.253 5.658 -6.150 1.00 97.12 83 GLU A N 1
ATOM 604 C CA . GLU A 1 83 ? 9.240 5.844 -5.077 1.00 97.12 83 GLU A CA 1
ATOM 605 C C . GLU A 1 83 ? 8.669 6.606 -3.873 1.00 97.12 83 GLU A C 1
ATOM 607 O O . GLU A 1 83 ? 8.981 6.278 -2.727 1.00 97.12 83 GLU A O 1
ATOM 612 N N . LEU A 1 84 ? 7.770 7.568 -4.109 1.00 97.50 84 LEU A N 1
ATOM 613 C CA . LEU A 1 84 ? 7.042 8.252 -3.043 1.00 97.50 84 LEU A CA 1
ATOM 614 C C . LEU A 1 84 ? 6.248 7.257 -2.187 1.00 97.50 84 LEU A C 1
ATOM 616 O O . LEU A 1 84 ? 6.358 7.275 -0.962 1.00 97.50 84 LEU A O 1
ATOM 620 N N . TRP A 1 85 ? 5.469 6.371 -2.810 1.00 97.44 85 TRP A N 1
ATOM 621 C CA . TRP A 1 85 ? 4.648 5.415 -2.065 1.00 97.44 85 TRP A CA 1
ATOM 622 C C . TRP A 1 85 ? 5.472 4.352 -1.341 1.00 97.44 85 TRP A C 1
ATOM 624 O O . TRP A 1 85 ? 5.120 3.986 -0.219 1.00 97.44 85 TRP A O 1
ATOM 634 N N . LYS A 1 86 ? 6.604 3.922 -1.913 1.00 96.00 86 LYS A N 1
ATOM 635 C CA . LYS A 1 86 ? 7.571 3.069 -1.203 1.00 96.00 86 LYS A CA 1
ATOM 636 C C . LYS A 1 86 ? 8.086 3.751 0.068 1.00 96.00 86 LYS A C 1
ATOM 638 O O . LYS A 1 86 ? 8.122 3.121 1.123 1.00 96.00 86 LYS A O 1
ATOM 643 N N . ALA A 1 87 ? 8.435 5.037 -0.007 1.00 97.88 87 ALA A N 1
ATOM 644 C CA . ALA A 1 87 ? 8.898 5.799 1.152 1.00 97.88 87 ALA A CA 1
ATOM 645 C C . ALA A 1 87 ? 7.798 5.978 2.214 1.00 97.88 87 ALA A C 1
ATOM 647 O O . ALA A 1 87 ? 8.059 5.799 3.400 1.00 97.88 87 ALA A O 1
ATOM 648 N N . VAL A 1 88 ? 6.559 6.265 1.799 1.00 97.56 88 VAL A N 1
ATOM 649 C CA . VAL A 1 88 ? 5.405 6.369 2.711 1.00 97.56 88 VAL A CA 1
ATOM 650 C C . VAL A 1 88 ? 5.147 5.048 3.437 1.00 97.56 88 VAL A C 1
ATOM 652 O O . VAL A 1 88 ? 4.925 5.055 4.649 1.00 97.56 88 VAL A O 1
ATOM 655 N N . ALA A 1 89 ? 5.191 3.921 2.721 1.00 96.50 89 ALA A N 1
ATOM 656 C CA . ALA A 1 89 ? 5.012 2.602 3.318 1.00 96.50 89 ALA A CA 1
ATOM 657 C C . ALA A 1 89 ? 6.115 2.293 4.341 1.00 96.50 89 ALA A C 1
ATOM 659 O O . ALA A 1 89 ? 5.812 1.851 5.448 1.00 96.50 89 ALA A O 1
ATOM 660 N N . ALA A 1 90 ? 7.372 2.608 4.008 1.00 96.75 90 ALA A N 1
ATOM 661 C CA . ALA A 1 90 ? 8.507 2.431 4.909 1.00 96.75 90 ALA A CA 1
ATOM 662 C C . ALA A 1 90 ? 8.385 3.280 6.188 1.00 96.75 90 ALA A C 1
ATOM 664 O O . ALA A 1 90 ? 8.537 2.745 7.283 1.00 96.75 90 ALA A O 1
ATOM 665 N N . GLU A 1 91 ? 8.052 4.570 6.065 1.00 97.81 91 GLU A N 1
ATOM 666 C CA . GLU A 1 91 ? 7.862 5.472 7.214 1.00 97.81 91 GLU A CA 1
ATOM 667 C C . GLU A 1 91 ? 6.685 5.035 8.099 1.00 97.81 91 GLU A C 1
ATOM 669 O O . GLU A 1 91 ? 6.730 5.142 9.322 1.00 97.81 91 GLU A O 1
ATOM 674 N N . SER A 1 92 ? 5.631 4.498 7.484 1.00 95.31 92 SER A N 1
ATOM 675 C CA . SER A 1 92 ? 4.425 4.054 8.193 1.00 95.31 92 SER A CA 1
ATOM 676 C C . SER A 1 92 ? 4.544 2.641 8.776 1.00 95.31 92 SER A C 1
ATOM 678 O O . SER A 1 92 ? 3.622 2.193 9.457 1.00 95.31 92 SER A O 1
ATOM 680 N N . GLY A 1 93 ? 5.638 1.920 8.500 1.00 94.88 93 GLY A N 1
ATOM 681 C CA . GLY A 1 93 ? 5.809 0.522 8.902 1.00 94.88 93 GLY A CA 1
ATOM 682 C C . GLY A 1 93 ? 4.789 -0.427 8.263 1.00 94.88 93 GLY A C 1
ATOM 683 O O . GLY A 1 93 ? 4.339 -1.368 8.915 1.00 94.88 93 GLY A O 1
ATOM 684 N N . LEU A 1 94 ? 4.385 -0.153 7.018 1.00 93.88 94 LEU A N 1
ATOM 685 C CA . LEU A 1 94 ? 3.387 -0.927 6.281 1.00 93.88 94 LEU A CA 1
ATOM 686 C C . LEU A 1 94 ? 4.046 -1.823 5.230 1.00 93.88 94 LEU A C 1
ATOM 688 O O . LEU A 1 94 ? 4.885 -1.371 4.448 1.00 93.88 94 LEU A O 1
ATOM 692 N N . ASP A 1 95 ? 3.577 -3.065 5.139 1.00 95.12 95 ASP A N 1
ATOM 693 C CA . ASP A 1 95 ? 3.766 -3.874 3.936 1.00 95.12 95 ASP A CA 1
ATOM 694 C C . ASP A 1 95 ? 3.021 -3.230 2.755 1.00 95.12 95 ASP A C 1
ATOM 696 O O . ASP A 1 95 ? 1.983 -2.584 2.940 1.00 95.12 95 ASP A O 1
ATOM 700 N N . TYR A 1 96 ? 3.518 -3.409 1.528 1.00 94.38 96 TYR A N 1
ATOM 701 C CA . TYR A 1 96 ? 2.922 -2.786 0.345 1.00 94.38 96 TYR A CA 1
ATOM 702 C C . TYR A 1 96 ? 2.947 -3.674 -0.902 1.00 94.38 96 TYR A C 1
ATOM 704 O O . TYR A 1 96 ? 3.775 -4.572 -1.043 1.00 94.38 96 TYR A O 1
ATOM 712 N N . VAL A 1 97 ? 2.045 -3.363 -1.834 1.00 95.56 97 VAL A N 1
ATOM 713 C CA . VAL A 1 97 ? 1.999 -3.891 -3.202 1.00 95.56 97 VAL A CA 1
ATOM 714 C C . VAL A 1 97 ? 1.735 -2.720 -4.152 1.00 95.56 97 VAL A C 1
ATOM 716 O O . VAL A 1 97 ? 0.795 -1.953 -3.936 1.00 95.56 97 VAL A O 1
ATOM 719 N N . ILE A 1 98 ? 2.563 -2.571 -5.189 1.00 94.69 98 ILE A N 1
ATOM 720 C CA . ILE A 1 98 ? 2.412 -1.532 -6.219 1.00 94.69 98 ILE A CA 1
ATOM 721 C C . ILE A 1 98 ? 2.077 -2.207 -7.542 1.00 94.69 98 ILE A C 1
ATOM 723 O O . ILE A 1 98 ? 2.839 -3.055 -8.000 1.00 94.69 98 ILE A O 1
ATOM 727 N N . HIS A 1 99 ? 0.966 -1.785 -8.137 1.00 94.62 99 HIS A N 1
ATOM 728 C CA . HIS A 1 99 ? 0.530 -2.191 -9.463 1.00 94.62 99 HIS A CA 1
ATOM 729 C C . HIS A 1 99 ? 0.711 -1.038 -10.444 1.00 94.62 99 HIS A C 1
ATOM 731 O O . HIS A 1 99 ? 0.207 0.063 -10.202 1.00 94.62 99 HIS A O 1
ATOM 737 N N . VAL A 1 100 ? 1.427 -1.304 -11.532 1.00 87.75 100 VAL A N 1
ATOM 738 C CA . VAL A 1 100 ? 1.556 -0.412 -12.694 1.00 87.75 100 VAL A CA 1
ATOM 739 C C . VAL A 1 100 ? 0.946 -1.101 -13.894 1.00 87.75 100 VAL A C 1
ATOM 741 O O . VAL A 1 100 ? 1.422 -2.179 -14.306 1.00 87.75 100 VAL A O 1
#

pLDDT: mean 81.1, std 16.56, range [42.19, 97.88]

Sequence (100 aa):
MVQIADRLAFPIVRRVPTVAARQAAGLRSLLLRYLLSACLLTAGGPAQADNNPAKPLVVGSEQDYPPFATGTTDHTAGGFSVELWKAVAAESGLDYVIHV

Secondary structure (DSSP, 8-state):
---PPP---------PPPTHHHHHHHHHHHHHHHHHHHHHHH---------S----EEEE--SSBTTTBB-SSGGG-BSHHHHHHHHHHHHHT--EEEE-

Radius of gyration: 42.58 Å; chains: 1; bounding box: 92×20×110 Å

Foldseek 3Di:
DDDDDDDDDDDPDDDDPPPVVVVVVVVVVVVVVVVVVVVVVPPDDPDDDPPPPQPAAEEEDDECDPQQWYHDFQVGTDHDVSVVVVVVCVVVVGHYGYGD